Protein AF-A0AA35J377-F1 (afdb_monomer)

Nearest PDB structures (foldseek):
  8ow0-assembly1_Z  TM=6.951E-01  e=1.185E-13  Saccharomyces cerevisiae

Secondary structure (DSSP, 8-state):
--HHHHHHHHHHHTSHHHHS-HHHHHHHHTTT---HHHHHHHHHHHHHHHHHHHHHHHHHHHHHHHHHHHHHHHHHHHHHHHHSPPHHHHHHHHHHHHHHHHHHHHHHHHHHHHHHHHHHHHHHHHHHT-TTTTHHHHHHHHHHHHHHHHHTT-

Structure (mmCIF, N/CA/C/O backbone):
data_AF-A0AA35J377-F1
#
_entry.id   AF-A0AA35J377-F1
#
loop_
_atom_site.group_PDB
_atom_site.id
_atom_site.type_symbol
_atom_site.label_atom_id
_atom_site.label_alt_id
_atom_site.label_comp_id
_atom_site.label_asym_id
_atom_site.label_entity_id
_atom_site.label_seq_id
_atom_site.pdbx_PDB_ins_code
_atom_site.Cartn_x
_atom_site.Cartn_y
_atom_site.Cartn_z
_atom_site.occupancy
_atom_site.B_iso_or_equiv
_atom_site.auth_seq_id
_atom_site.auth_comp_id
_atom_site.auth_asym_id
_atom_site.auth_atom_id
_atom_site.pdbx_PDB_model_num
ATOM 1 N N . MET A 1 1 ? 21.584 -5.387 -4.613 1.00 55.03 1 MET A N 1
ATOM 2 C CA . MET A 1 1 ? 21.180 -4.599 -5.796 1.00 55.03 1 MET A CA 1
ATOM 3 C C . MET A 1 1 ? 19.746 -4.165 -5.595 1.00 55.03 1 MET A C 1
ATOM 5 O O . MET A 1 1 ? 18.957 -4.980 -5.131 1.00 55.03 1 MET A O 1
ATOM 9 N N . ASP A 1 2 ? 19.429 -2.904 -5.881 1.00 83.19 2 ASP A N 1
ATOM 10 C CA . ASP A 1 2 ? 18.040 -2.435 -5.871 1.00 83.19 2 ASP A CA 1
ATOM 11 C C . ASP A 1 2 ? 17.258 -3.134 -7.000 1.00 83.19 2 ASP A C 1
ATOM 13 O O . ASP A 1 2 ? 17.791 -3.375 -8.083 1.00 83.19 2 ASP A O 1
ATOM 17 N N . SER A 1 3 ? 15.996 -3.472 -6.749 1.00 83.50 3 SER A N 1
ATOM 18 C CA . SER A 1 3 ? 15.066 -4.047 -7.730 1.00 83.50 3 SER A CA 1
ATOM 19 C C . SER A 1 3 ? 14.959 -3.224 -9.023 1.00 83.50 3 SER A C 1
ATOM 21 O O . SER A 1 3 ? 14.839 -3.792 -10.109 1.00 83.50 3 SER A O 1
ATOM 23 N N . GLU A 1 4 ? 15.085 -1.898 -8.928 1.00 85.56 4 GLU A N 1
ATOM 24 C CA . GLU A 1 4 ? 15.144 -1.002 -10.088 1.00 85.56 4 GLU A CA 1
ATOM 25 C C . GLU A 1 4 ? 16.427 -1.203 -10.907 1.00 85.56 4 GLU A C 1
ATOM 27 O O . GLU A 1 4 ? 16.381 -1.271 -12.134 1.00 85.56 4 GLU A O 1
ATOM 32 N N . GLN A 1 5 ? 17.568 -1.361 -10.232 1.00 86.38 5 GLN A N 1
ATOM 33 C CA . GLN A 1 5 ? 18.862 -1.582 -10.884 1.00 86.38 5 GLN A CA 1
ATOM 34 C C . GLN A 1 5 ? 18.902 -2.922 -11.622 1.00 86.38 5 GLN A C 1
ATOM 36 O O . GLN A 1 5 ? 19.512 -3.013 -12.684 1.00 86.38 5 GLN A O 1
ATOM 41 N N . LEU A 1 6 ? 18.238 -3.949 -11.085 1.00 89.81 6 LEU A N 1
ATOM 42 C CA . LEU A 1 6 ? 18.148 -5.259 -11.729 1.00 89.81 6 LEU A CA 1
ATOM 43 C C . LEU A 1 6 ? 17.350 -5.182 -13.035 1.00 89.81 6 LEU A C 1
ATOM 45 O O . LEU A 1 6 ? 17.804 -5.687 -14.058 1.00 89.81 6 LEU A O 1
ATOM 49 N N . LEU A 1 7 ? 16.196 -4.509 -13.021 1.00 88.81 7 LEU A N 1
ATOM 50 C CA . LEU A 1 7 ? 15.385 -4.320 -14.226 1.00 88.81 7 LEU A CA 1
ATOM 51 C C . LEU A 1 7 ? 16.088 -3.446 -15.264 1.00 88.81 7 LEU A C 1
ATOM 53 O O . LEU A 1 7 ? 16.030 -3.752 -16.451 1.00 88.81 7 LEU A O 1
ATOM 57 N N . HIS A 1 8 ? 16.787 -2.399 -14.825 1.00 88.06 8 HIS A N 1
ATOM 58 C CA . H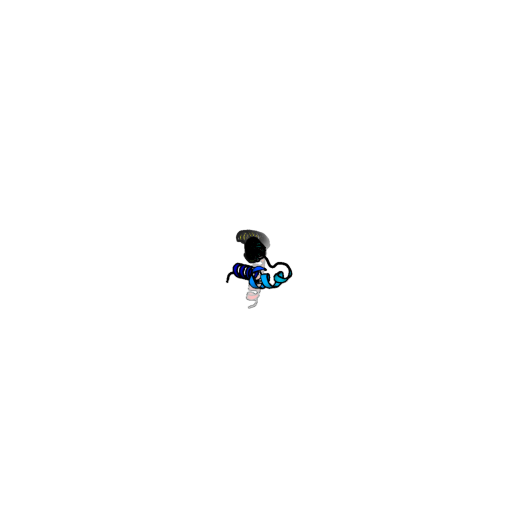IS A 1 8 ? 17.609 -1.590 -15.718 1.00 88.06 8 HIS A CA 1
ATOM 59 C C . HIS A 1 8 ? 18.690 -2.437 -16.397 1.00 88.06 8 HIS A C 1
ATOM 61 O O . HIS A 1 8 ? 18.810 -2.404 -17.615 1.00 88.06 8 HIS A O 1
ATOM 67 N N . HIS A 1 9 ? 19.440 -3.232 -15.630 1.00 88.25 9 HIS A N 1
ATOM 68 C CA . HIS A 1 9 ? 20.482 -4.093 -16.187 1.00 88.25 9 HIS A CA 1
ATOM 69 C C . HIS A 1 9 ? 19.913 -5.113 -17.179 1.00 88.25 9 HIS A C 1
ATOM 71 O O . HIS A 1 9 ? 20.424 -5.236 -18.284 1.00 88.25 9 HIS A O 1
ATOM 77 N N . TYR A 1 10 ? 18.797 -5.758 -16.833 1.00 89.31 10 TYR A N 1
ATOM 78 C CA . TYR A 1 10 ? 18.126 -6.713 -17.713 1.00 89.31 10 TYR A CA 1
ATOM 79 C C . TYR A 1 10 ? 17.705 -6.096 -19.055 1.00 89.31 10 TYR A C 1
ATOM 81 O O . TYR A 1 10 ? 17.891 -6.708 -20.108 1.00 89.31 10 TYR A O 1
ATOM 89 N N . VAL A 1 11 ? 17.149 -4.879 -19.030 1.00 88.19 11 VAL A N 1
ATOM 90 C CA . VAL A 1 11 ? 16.752 -4.162 -20.250 1.00 88.19 11 VAL A CA 1
ATOM 91 C C . VAL A 1 11 ? 17.978 -3.773 -21.071 1.00 88.19 11 VAL A C 1
ATOM 93 O O . VAL A 1 11 ? 17.980 -4.011 -22.275 1.00 88.19 11 VAL A O 1
ATOM 96 N N . SER A 1 12 ? 19.019 -3.229 -20.437 1.00 86.94 12 SER A N 1
ATOM 97 C CA . SER A 1 12 ?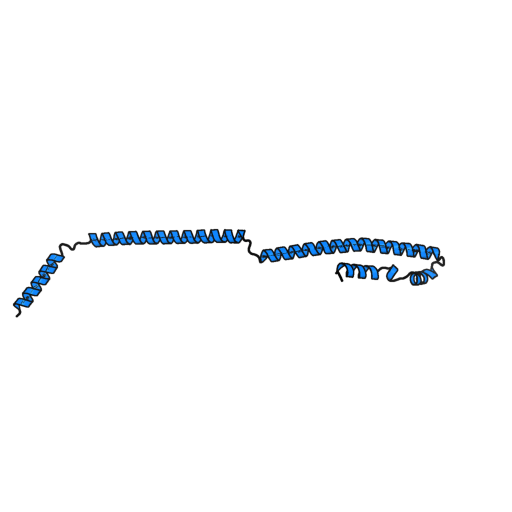 20.247 -2.801 -21.120 1.00 86.94 12 SER A CA 1
ATOM 98 C C . SER A 1 12 ? 21.015 -3.957 -21.767 1.00 86.94 12 SER A C 1
ATOM 100 O O . SER A 1 12 ? 21.571 -3.807 -22.856 1.00 86.94 12 SER A O 1
ATOM 102 N N . ASP A 1 13 ? 21.004 -5.127 -21.135 1.00 87.88 13 ASP A N 1
ATOM 103 C CA . ASP A 1 13 ? 21.665 -6.324 -21.657 1.00 87.88 13 ASP A CA 1
ATOM 104 C C . ASP A 1 13 ? 20.889 -6.951 -22.827 1.00 87.88 13 ASP A C 1
ATOM 106 O O . ASP A 1 13 ? 21.460 -7.664 -23.649 1.00 87.88 13 ASP A O 1
ATOM 110 N N . SER A 1 14 ? 19.591 -6.654 -22.934 1.00 88.88 14 SER A N 1
ATOM 111 C CA . SER A 1 14 ? 18.693 -7.202 -23.959 1.00 88.88 14 SER A CA 1
ATOM 112 C C . SER A 1 14 ? 18.507 -6.280 -25.173 1.00 88.88 14 SER A C 1
ATOM 114 O O . SER A 1 14 ? 17.621 -6.522 -25.996 1.00 88.88 14 SER A O 1
ATOM 116 N N . LEU A 1 15 ? 19.295 -5.207 -25.289 1.00 89.94 15 LEU A N 1
ATOM 117 C CA . LEU A 1 15 ? 19.217 -4.264 -26.409 1.00 89.94 15 LEU A CA 1
ATOM 118 C C . LEU A 1 15 ? 19.770 -4.869 -27.699 1.00 89.94 15 LEU A C 1
ATOM 120 O O . LEU A 1 15 ? 20.682 -5.694 -27.674 1.00 89.94 15 LEU A O 1
ATOM 124 N N . LEU A 1 16 ? 19.258 -4.415 -28.844 1.00 87.56 16 LEU A N 1
ATOM 125 C CA . LEU A 1 16 ? 19.675 -4.923 -30.154 1.00 87.56 16 LEU A CA 1
ATOM 126 C C . LEU A 1 16 ? 21.163 -4.680 -30.413 1.00 87.56 16 LEU A C 1
ATOM 128 O O . LEU A 1 16 ? 21.840 -5.551 -30.949 1.00 87.56 16 LEU A O 1
ATOM 132 N N . THR A 1 17 ? 21.671 -3.524 -30.000 1.00 87.38 17 THR A N 1
ATOM 133 C CA . THR A 1 17 ? 23.085 -3.140 -30.131 1.00 87.38 17 THR A CA 1
ATOM 134 C C . THR A 1 17 ? 24.008 -3.860 -29.146 1.00 87.38 17 THR A C 1
ATOM 136 O O . THR A 1 17 ? 25.199 -4.011 -29.423 1.00 87.38 17 THR A O 1
ATOM 139 N N . THR A 1 18 ? 23.470 -4.364 -28.031 1.00 87.94 18 THR A N 1
ATOM 140 C CA . THR A 1 18 ? 24.193 -5.243 -27.097 1.00 87.94 18 THR A CA 1
ATOM 141 C C . THR A 1 18 ? 24.222 -6.687 -27.606 1.00 87.94 18 THR A C 1
ATOM 143 O O . THR A 1 18 ? 25.247 -7.358 -27.506 1.00 87.94 18 THR A O 1
ATOM 146 N N . LEU A 1 19 ? 23.110 -7.159 -28.180 1.00 89.06 19 LEU A N 1
ATOM 147 C CA . LEU A 1 19 ? 22.960 -8.518 -28.707 1.00 89.06 19 LEU A CA 1
ATOM 148 C C . LEU A 1 19 ? 23.665 -8.726 -30.049 1.00 89.06 19 LEU A C 1
ATOM 150 O O . LEU A 1 19 ? 24.186 -9.807 -30.296 1.00 89.06 19 LEU A O 1
ATOM 154 N N . VAL A 1 20 ? 23.662 -7.713 -30.916 1.00 90.81 20 VAL A N 1
ATOM 155 C CA . VAL A 1 20 ? 24.297 -7.749 -32.236 1.00 90.81 20 VAL A CA 1
ATOM 156 C C . VAL A 1 20 ? 25.298 -6.602 -32.311 1.00 90.81 20 VAL A C 1
ATOM 158 O O . VAL A 1 20 ? 24.979 -5.533 -32.837 1.00 90.81 20 VAL A O 1
ATOM 161 N N . PRO A 1 21 ? 26.520 -6.796 -31.791 1.00 90.19 21 PRO A N 1
ATOM 162 C CA . PRO A 1 21 ? 27.556 -5.780 -31.858 1.00 90.19 21 PRO A CA 1
ATOM 163 C C . PRO A 1 21 ? 27.905 -5.443 -33.314 1.00 90.19 21 PRO A C 1
ATOM 165 O O . PRO A 1 21 ? 27.768 -6.260 -34.228 1.00 90.19 21 PRO A O 1
ATOM 168 N N . PHE A 1 22 ? 28.440 -4.240 -33.537 1.00 89.81 22 PHE A N 1
ATOM 169 C CA . PHE A 1 22 ? 28.679 -3.685 -34.877 1.00 89.81 22 PHE A CA 1
ATOM 170 C C . PHE A 1 22 ? 29.411 -4.628 -35.851 1.00 89.81 22 PHE A C 1
ATOM 172 O O . PHE A 1 22 ? 29.144 -4.627 -37.053 1.00 89.81 22 PHE A O 1
ATOM 179 N N . HIS A 1 23 ? 30.338 -5.449 -35.352 1.00 88.44 23 HIS A N 1
ATOM 180 C CA . HIS A 1 23 ? 31.078 -6.392 -36.187 1.00 88.44 23 HIS A CA 1
ATOM 181 C C . HIS A 1 23 ? 30.191 -7.514 -36.755 1.00 88.44 23 HIS A C 1
ATOM 183 O O . HIS A 1 23 ? 30.351 -7.866 -37.924 1.00 88.44 23 HIS A O 1
ATOM 189 N N . GLU A 1 24 ? 29.236 -8.028 -35.979 1.00 89.19 24 GLU A N 1
ATOM 190 C CA . GLU A 1 24 ? 28.256 -9.023 -36.432 1.00 89.19 24 GLU A CA 1
ATOM 191 C C . GLU A 1 24 ? 27.217 -8.381 -37.348 1.00 89.19 24 GLU A C 1
ATOM 193 O O . GLU A 1 24 ? 26.925 -8.904 -38.423 1.00 89.19 24 GLU A O 1
ATOM 198 N N . PHE A 1 25 ? 26.748 -7.181 -36.997 1.00 88.94 25 PHE A N 1
ATOM 199 C CA . PHE A 1 25 ? 25.858 -6.388 -37.846 1.00 88.94 25 PHE A CA 1
ATOM 200 C C . PHE A 1 25 ? 26.450 -6.164 -39.249 1.00 88.94 25 PHE A C 1
ATOM 202 O O . PHE A 1 25 ? 25.782 -6.362 -40.268 1.00 88.94 25 PHE A O 1
ATOM 209 N N . LYS A 1 26 ? 27.746 -5.826 -39.315 1.00 89.31 26 LYS A N 1
ATOM 210 C CA . LYS A 1 26 ? 28.496 -5.672 -40.570 1.00 89.31 26 LYS A CA 1
ATOM 211 C C . LYS A 1 26 ? 28.566 -6.978 -41.365 1.00 89.31 26 LYS A C 1
ATOM 213 O O . LYS A 1 26 ? 28.479 -6.940 -42.590 1.00 89.31 26 LYS A O 1
ATOM 218 N N . GLN A 1 27 ? 28.737 -8.124 -40.704 1.00 87.94 27 GLN A N 1
ATOM 219 C CA . GLN A 1 27 ? 28.776 -9.427 -41.377 1.00 87.94 27 GLN A CA 1
ATOM 220 C C . GLN A 1 27 ? 27.414 -9.814 -41.961 1.00 87.94 27 GLN A C 1
ATOM 222 O O . GLN A 1 27 ? 27.361 -10.270 -43.103 1.00 87.94 27 GLN A O 1
ATOM 227 N N . LEU A 1 28 ? 26.328 -9.569 -41.224 1.00 86.75 28 LEU A N 1
ATOM 228 C CA . LEU A 1 28 ? 24.959 -9.878 -41.650 1.00 86.75 28 LEU A CA 1
ATOM 229 C C . LEU A 1 28 ? 24.522 -9.066 -42.877 1.00 86.75 28 LEU A C 1
ATOM 231 O O . LEU A 1 28 ? 23.841 -9.589 -43.755 1.00 86.75 28 LEU A O 1
ATOM 235 N N . LEU A 1 29 ? 24.937 -7.800 -42.971 1.00 86.25 29 LEU A N 1
ATOM 236 C CA . LEU A 1 29 ? 24.541 -6.894 -44.058 1.00 86.25 29 LEU A CA 1
ATOM 237 C C . LEU A 1 29 ? 25.532 -6.823 -45.224 1.00 86.25 29 LEU A C 1
ATOM 239 O O . LEU A 1 29 ? 25.248 -6.180 -46.238 1.00 86.25 29 LEU A O 1
ATOM 243 N N . ARG A 1 30 ? 26.661 -7.530 -45.125 1.00 81.12 30 ARG A N 1
ATOM 244 C CA . ARG A 1 30 ? 27.674 -7.641 -46.183 1.00 81.12 30 ARG A CA 1
ATOM 245 C C . ARG A 1 30 ? 27.120 -8.050 -47.563 1.00 81.12 30 ARG A C 1
ATOM 247 O O . ARG A 1 30 ? 27.645 -7.546 -48.553 1.00 81.12 30 ARG A O 1
ATOM 254 N N . PRO A 1 31 ? 26.082 -8.909 -47.681 1.00 82.12 31 PRO A N 1
ATOM 255 C CA . PRO A 1 31 ? 25.475 -9.243 -48.974 1.00 82.12 31 PRO A CA 1
ATOM 256 C C . PRO A 1 31 ? 24.687 -8.088 -49.612 1.00 82.12 31 PRO A C 1
ATOM 258 O O . PRO A 1 31 ? 24.438 -8.112 -50.813 1.00 82.12 31 PRO A O 1
ATOM 261 N N . HIS A 1 32 ? 24.270 -7.096 -48.819 1.00 79.75 32 HIS A N 1
ATOM 262 C CA . HIS A 1 32 ? 23.351 -6.034 -49.237 1.00 79.75 32 HIS A CA 1
ATOM 263 C C . HIS A 1 32 ? 24.034 -4.684 -49.449 1.00 79.75 32 HIS A C 1
ATOM 265 O O . HIS A 1 32 ? 23.541 -3.869 -50.225 1.00 79.75 32 HIS A O 1
ATOM 271 N N . THR A 1 33 ? 25.166 -4.433 -48.788 1.00 78.44 33 THR A N 1
ATOM 272 C CA . THR A 1 33 ? 25.978 -3.245 -49.051 1.00 78.44 33 THR A CA 1
ATOM 273 C C . THR A 1 33 ? 27.446 -3.48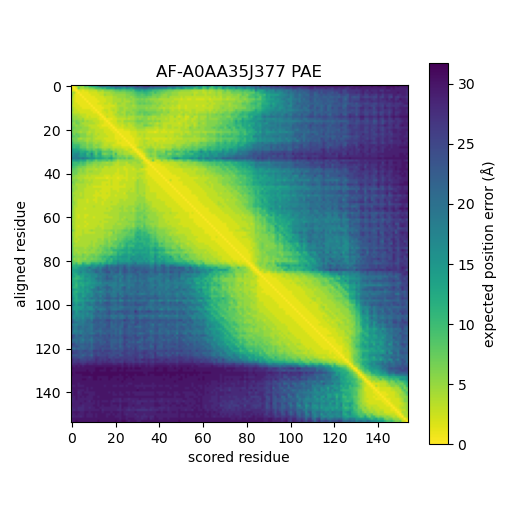4 -48.705 1.00 78.44 33 THR A C 1
ATOM 275 O O . THR A 1 33 ? 27.778 -4.196 -47.759 1.00 78.44 33 THR A O 1
ATOM 278 N N . SER A 1 34 ? 28.336 -2.870 -49.486 1.00 77.38 34 SER A N 1
ATOM 279 C CA . SER A 1 34 ? 29.782 -2.829 -49.220 1.00 77.38 34 SER A CA 1
ATOM 280 C C . SER A 1 34 ? 30.233 -1.479 -48.650 1.00 77.38 34 SER A C 1
ATOM 282 O O . SER A 1 34 ? 31.404 -1.324 -48.310 1.00 77.38 34 SER A O 1
ATOM 284 N N . ASP A 1 35 ? 29.320 -0.505 -48.543 1.00 87.94 35 ASP A N 1
ATOM 285 C CA . ASP A 1 35 ? 29.620 0.825 -48.016 1.00 87.94 35 ASP A CA 1
ATOM 286 C C . ASP A 1 35 ? 29.650 0.812 -46.480 1.00 87.94 35 ASP A C 1
ATOM 288 O O . ASP A 1 35 ? 28.627 0.773 -45.789 1.00 87.94 35 ASP A O 1
ATOM 292 N N . GLU A 1 36 ? 30.862 0.864 -45.931 1.00 85.75 36 GLU A N 1
ATOM 293 C CA . GLU A 1 36 ? 31.093 0.880 -44.491 1.00 85.75 36 GLU A CA 1
ATOM 294 C C . GLU A 1 36 ? 30.596 2.167 -43.816 1.00 85.75 36 GLU A C 1
ATOM 296 O O . GLU A 1 36 ? 30.193 2.124 -42.651 1.00 85.75 36 GLU A O 1
ATOM 301 N N . GLN A 1 37 ? 30.568 3.304 -44.521 1.00 87.81 37 GLN A N 1
ATOM 302 C CA . GLN A 1 37 ? 30.041 4.550 -43.959 1.00 87.81 37 GLN A CA 1
ATOM 303 C C . GLN A 1 37 ? 28.526 4.465 -43.783 1.00 87.81 37 GLN A C 1
ATOM 305 O O . GLN A 1 37 ? 27.995 4.898 -42.758 1.00 87.81 37 GLN A O 1
ATOM 310 N N . GLN A 1 38 ? 27.835 3.863 -44.749 1.00 88.44 38 GLN A N 1
ATOM 311 C CA . GLN A 1 38 ? 26.399 3.620 -44.662 1.00 88.44 38 GLN A CA 1
ATOM 312 C C . GLN A 1 38 ? 26.057 2.647 -43.526 1.00 88.44 38 GLN A C 1
ATOM 314 O O . GLN A 1 38 ? 25.149 2.927 -42.743 1.00 88.44 38 GLN A O 1
ATOM 319 N N . LEU A 1 39 ? 26.818 1.557 -43.376 1.00 89.19 39 LEU A N 1
ATOM 320 C CA . LEU A 1 39 ? 26.635 0.596 -42.280 1.00 89.19 39 LEU A CA 1
ATOM 321 C C . LEU A 1 39 ? 26.832 1.240 -40.903 1.00 89.19 39 LEU A C 1
ATOM 323 O O . LEU A 1 39 ? 26.030 1.003 -40.002 1.00 89.19 39 LEU A O 1
ATOM 327 N N . ARG A 1 40 ? 27.849 2.098 -40.744 1.00 90.06 40 ARG A N 1
ATOM 328 C CA . ARG A 1 40 ? 28.056 2.861 -39.500 1.00 90.06 40 ARG A CA 1
ATOM 329 C C . ARG A 1 40 ? 26.898 3.807 -39.206 1.00 90.06 40 ARG A C 1
ATOM 331 O O . ARG A 1 40 ? 26.482 3.901 -38.059 1.00 90.06 40 ARG A O 1
ATOM 338 N N . ARG A 1 41 ? 26.351 4.482 -40.223 1.00 91.81 41 ARG A N 1
ATOM 339 C CA . ARG A 1 41 ? 25.179 5.357 -40.048 1.00 91.81 41 ARG A CA 1
ATOM 340 C C . ARG A 1 41 ? 23.948 4.575 -39.600 1.00 91.81 41 ARG A C 1
ATOM 342 O O . ARG A 1 41 ? 23.256 5.018 -38.695 1.00 91.81 41 ARG A O 1
ATOM 349 N N . TRP A 1 42 ? 23.671 3.427 -40.216 1.00 90.50 42 TRP A N 1
ATOM 350 C CA . TRP A 1 42 ? 22.532 2.590 -39.829 1.00 90.50 42 TRP A CA 1
ATOM 351 C C . TRP A 1 42 ? 22.675 2.031 -38.418 1.00 90.50 42 TRP A C 1
ATOM 353 O O . TRP A 1 42 ? 21.705 2.041 -37.667 1.00 90.50 42 TRP A O 1
ATOM 363 N N . TYR A 1 43 ? 23.879 1.599 -38.045 1.00 92.75 43 TYR A N 1
ATOM 364 C CA . TYR A 1 43 ? 24.140 1.132 -36.691 1.00 92.75 43 TYR A CA 1
ATOM 365 C C . TYR A 1 43 ? 24.035 2.260 -35.655 1.00 92.75 43 TYR A C 1
ATOM 367 O O . TYR A 1 43 ? 23.410 2.069 -34.622 1.00 92.75 43 TYR A O 1
ATOM 375 N N . GLY A 1 44 ? 24.528 3.464 -35.964 1.00 92.81 44 GLY A N 1
ATOM 376 C CA . GLY A 1 44 ? 24.352 4.630 -35.089 1.00 92.81 44 GLY A CA 1
ATOM 377 C C . GLY A 1 44 ? 22.878 4.997 -34.876 1.00 92.81 44 GLY A C 1
ATOM 378 O O . GLY A 1 44 ? 22.470 5.302 -33.763 1.00 92.81 44 GLY A O 1
ATOM 379 N N . LEU A 1 45 ? 22.035 4.869 -35.911 1.00 93.44 45 LEU A N 1
ATOM 380 C CA . LEU A 1 45 ? 20.584 5.044 -35.756 1.00 93.44 45 LEU A CA 1
ATOM 381 C C . LEU A 1 45 ? 19.952 3.980 -34.843 1.00 93.44 45 LEU A C 1
ATOM 383 O O . LEU A 1 45 ? 18.968 4.273 -34.167 1.00 93.44 45 LEU A O 1
ATOM 387 N N . LEU A 1 46 ? 20.481 2.753 -34.841 1.00 91.75 46 LEU A N 1
ATOM 388 C CA . LEU A 1 46 ? 20.064 1.693 -33.920 1.00 91.75 46 LEU A CA 1
ATOM 389 C C . LEU A 1 46 ? 20.494 2.006 -32.482 1.00 91.75 46 LEU A C 1
ATOM 391 O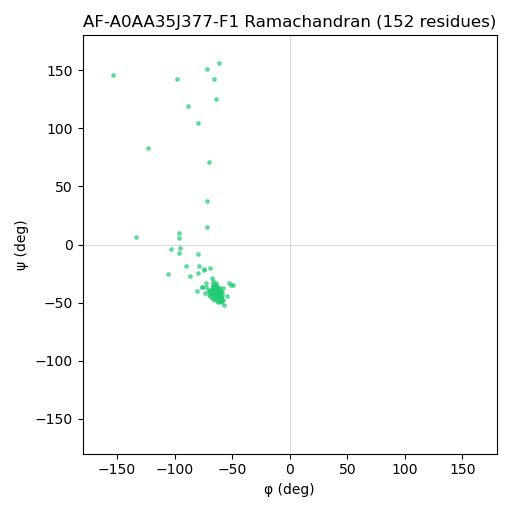 O . LEU A 1 46 ? 19.665 1.894 -31.585 1.00 91.75 46 LEU A O 1
ATOM 395 N N . GLU A 1 47 ? 21.727 2.473 -32.269 1.00 93.19 47 GLU A N 1
ATOM 396 C CA . GLU A 1 47 ? 22.220 2.906 -30.950 1.00 93.19 47 GLU A CA 1
ATOM 397 C C . GLU A 1 47 ? 21.380 4.054 -30.380 1.00 93.19 47 GLU A C 1
ATOM 399 O O . GLU A 1 47 ? 20.946 3.993 -29.229 1.00 93.19 47 GLU A O 1
ATOM 404 N N . ASP A 1 48 ? 21.061 5.059 -31.199 1.00 94.19 48 ASP A N 1
ATOM 405 C CA . ASP A 1 48 ? 20.205 6.175 -30.789 1.00 94.19 48 ASP A CA 1
ATOM 406 C C . ASP A 1 48 ? 18.793 5.705 -30.406 1.00 94.19 48 ASP A C 1
ATOM 408 O O . ASP A 1 48 ? 18.184 6.211 -29.457 1.00 94.19 48 ASP A O 1
ATOM 412 N N . ARG A 1 49 ? 18.249 4.725 -31.138 1.00 92.19 49 ARG A N 1
ATOM 413 C CA . ARG A 1 49 ? 16.927 4.147 -30.858 1.00 92.19 49 ARG A CA 1
ATOM 414 C C . ARG A 1 49 ? 16.924 3.317 -29.583 1.00 92.19 49 ARG A C 1
ATOM 416 O O . ARG A 1 49 ? 15.991 3.462 -28.792 1.00 92.19 49 ARG A O 1
ATOM 423 N N . ASP A 1 50 ? 17.950 2.503 -29.373 1.00 92.69 50 ASP A N 1
ATOM 424 C CA . ASP A 1 50 ? 18.126 1.726 -28.149 1.00 92.69 50 ASP A CA 1
ATOM 425 C C . ASP A 1 50 ? 18.273 2.665 -26.941 1.00 92.69 50 ASP A C 1
ATOM 427 O O . ASP A 1 50 ? 17.573 2.494 -25.943 1.00 92.69 50 ASP A O 1
ATOM 431 N N . ALA A 1 51 ? 19.071 3.732 -27.053 1.00 91.12 51 ALA A N 1
ATOM 432 C CA . ALA A 1 51 ? 19.225 4.732 -25.994 1.00 91.12 51 ALA A CA 1
ATOM 433 C C . ALA A 1 51 ? 17.898 5.431 -25.641 1.00 91.12 51 ALA A C 1
ATOM 435 O O . ALA A 1 51 ? 17.566 5.592 -24.463 1.00 91.12 51 ALA A O 1
ATOM 436 N N . GLN A 1 52 ? 17.099 5.808 -26.647 1.00 93.12 52 GLN A N 1
ATOM 437 C CA . GLN A 1 52 ? 15.766 6.383 -26.428 1.00 93.12 52 GLN A CA 1
ATOM 438 C C . GLN A 1 52 ? 14.812 5.392 -25.749 1.00 93.12 52 GLN A C 1
ATOM 440 O O . GLN A 1 52 ? 14.054 5.778 -24.854 1.00 93.12 52 GLN A O 1
ATOM 445 N N . ALA A 1 53 ? 14.843 4.121 -26.158 1.00 89.81 53 ALA A N 1
ATOM 446 C CA . ALA A 1 53 ? 14.013 3.075 -25.573 1.00 89.81 53 ALA A CA 1
ATOM 447 C C . ALA A 1 53 ? 14.374 2.824 -24.101 1.00 89.81 53 ALA A C 1
ATOM 449 O O . ALA A 1 53 ? 13.473 2.756 -23.261 1.00 89.81 53 ALA A O 1
ATOM 450 N N . VAL A 1 54 ? 15.670 2.758 -23.775 1.00 92.00 54 VAL A N 1
ATOM 451 C CA . VAL A 1 54 ? 16.159 2.615 -22.394 1.00 92.00 54 VAL A CA 1
ATOM 452 C C . VAL A 1 54 ? 15.702 3.782 -21.533 1.00 92.00 54 VAL A C 1
ATOM 454 O O . VAL A 1 54 ? 15.142 3.549 -20.466 1.00 92.00 54 VAL A O 1
ATOM 457 N N . ALA A 1 55 ? 15.875 5.024 -21.994 1.00 90.50 55 ALA A N 1
ATOM 458 C CA . ALA A 1 55 ? 15.472 6.204 -21.231 1.00 90.50 55 ALA A CA 1
ATOM 459 C C . ALA A 1 55 ? 13.964 6.190 -20.914 1.00 90.50 55 ALA A C 1
ATOM 461 O O . ALA A 1 55 ? 13.560 6.335 -19.759 1.00 90.50 55 ALA A O 1
ATOM 462 N N . ALA A 1 56 ? 13.125 5.917 -21.920 1.00 90.75 56 ALA A N 1
ATOM 463 C CA . ALA A 1 56 ? 11.676 5.843 -21.740 1.00 90.75 56 ALA A CA 1
ATOM 464 C C . ALA A 1 56 ? 11.247 4.689 -20.813 1.00 90.75 56 ALA A C 1
ATOM 466 O O . ALA A 1 56 ? 10.308 4.828 -20.022 1.00 90.75 56 ALA A O 1
ATOM 467 N N . LEU A 1 57 ? 11.918 3.537 -20.902 1.00 90.19 57 LEU A N 1
ATOM 468 C CA . LEU A 1 57 ? 11.661 2.397 -20.024 1.00 90.19 57 LEU A CA 1
ATOM 469 C C . LEU A 1 57 ? 12.122 2.669 -18.594 1.00 90.19 57 LEU A C 1
ATOM 471 O O . LEU A 1 57 ? 11.408 2.311 -17.662 1.00 90.19 57 LEU A O 1
AT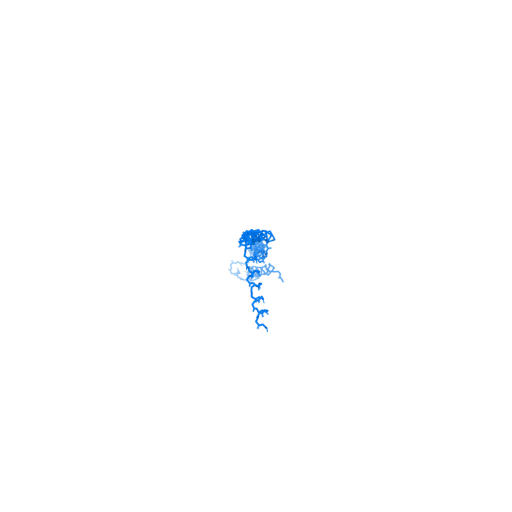OM 475 N N . GLN A 1 58 ? 13.257 3.335 -18.404 1.00 90.12 58 GLN A N 1
ATOM 476 C CA . GLN A 1 58 ? 13.778 3.665 -17.083 1.00 90.12 58 GLN A CA 1
ATOM 477 C C . GLN A 1 58 ? 12.818 4.581 -16.317 1.00 90.12 58 GLN A C 1
ATOM 479 O O . GLN A 1 58 ? 12.526 4.324 -15.147 1.00 90.12 58 GLN A O 1
ATOM 484 N N . ASP A 1 59 ? 12.254 5.590 -16.981 1.00 90.81 59 ASP A N 1
ATOM 485 C CA . ASP A 1 59 ? 11.244 6.459 -16.374 1.00 90.81 59 ASP A CA 1
ATOM 486 C C . ASP A 1 59 ? 9.974 5.686 -15.997 1.00 90.81 59 ASP A C 1
ATOM 488 O O . ASP A 1 59 ? 9.423 5.871 -14.908 1.00 90.81 59 ASP A O 1
ATOM 492 N N . ARG A 1 60 ? 9.536 4.752 -16.850 1.00 92.12 60 ARG A N 1
ATOM 493 C CA . ARG A 1 60 ? 8.398 3.870 -16.546 1.00 92.12 60 ARG A CA 1
ATOM 494 C C . ARG A 1 60 ? 8.673 2.939 -15.371 1.00 92.12 60 ARG A C 1
ATOM 496 O O . ARG A 1 60 ? 7.795 2.766 -14.529 1.00 92.12 60 ARG A O 1
ATOM 503 N N . ILE A 1 61 ? 9.867 2.354 -15.297 1.00 91.31 61 ILE A N 1
ATOM 504 C CA . ILE A 1 61 ? 10.277 1.478 -14.194 1.00 91.31 61 ILE A CA 1
ATOM 505 C C . ILE A 1 61 ? 10.263 2.267 -12.879 1.00 91.31 61 ILE A C 1
ATOM 507 O O . ILE A 1 61 ? 9.675 1.809 -11.898 1.00 91.31 61 ILE A O 1
ATOM 511 N N . LYS A 1 62 ? 10.817 3.486 -12.865 1.00 91.31 62 LYS A N 1
ATOM 512 C CA . LYS A 1 62 ? 10.772 4.381 -11.697 1.00 91.31 62 LYS A CA 1
ATOM 513 C C . LYS A 1 62 ? 9.344 4.673 -11.255 1.00 91.31 62 LYS A C 1
ATOM 515 O O . LYS A 1 62 ? 9.001 4.475 -10.089 1.00 91.31 62 LYS A O 1
ATOM 520 N N . GLN A 1 63 ? 8.491 5.106 -12.184 1.00 93.06 63 GLN A N 1
ATOM 521 C CA . GLN A 1 63 ? 7.083 5.393 -11.895 1.00 93.06 63 GLN A CA 1
ATOM 522 C C . GLN A 1 63 ? 6.349 4.160 -11.358 1.00 93.06 63 GLN A C 1
ATOM 524 O O . GLN A 1 63 ? 5.583 4.267 -10.398 1.00 93.06 63 GLN A O 1
ATOM 529 N N . PHE A 1 64 ? 6.619 2.984 -11.927 1.00 93.12 64 PHE A N 1
ATOM 530 C CA . PHE A 1 64 ? 6.066 1.722 -11.457 1.00 93.12 64 PHE A CA 1
ATOM 531 C C . PHE A 1 64 ? 6.466 1.430 -10.007 1.00 93.12 64 PHE A C 1
ATOM 533 O O . PHE A 1 64 ? 5.590 1.150 -9.191 1.00 93.12 64 PHE A O 1
ATOM 540 N N . PHE A 1 65 ? 7.747 1.551 -9.645 1.00 93.06 65 PHE A N 1
ATOM 541 C CA . PHE A 1 65 ? 8.189 1.297 -8.270 1.00 93.06 65 PHE A CA 1
ATOM 542 C C . PHE A 1 65 ? 7.650 2.313 -7.267 1.00 93.06 65 PHE A C 1
ATOM 544 O O . PHE A 1 65 ? 7.281 1.928 -6.157 1.00 93.06 65 PHE A O 1
ATOM 551 N N . VAL A 1 66 ? 7.547 3.590 -7.640 1.00 93.31 66 VAL A N 1
ATOM 552 C CA . VAL A 1 66 ? 6.903 4.613 -6.799 1.00 93.31 66 VAL A CA 1
ATOM 553 C C . VAL A 1 66 ? 5.422 4.272 -6.575 1.00 93.31 66 VAL A C 1
ATOM 555 O O . VAL A 1 66 ? 4.932 4.299 -5.441 1.00 93.31 66 VAL A O 1
ATOM 558 N N . GLY A 1 67 ? 4.710 3.875 -7.632 1.00 94.06 67 GLY A N 1
ATOM 559 C CA . GLY A 1 67 ? 3.317 3.434 -7.542 1.00 94.06 67 GLY A CA 1
ATOM 560 C C . GLY A 1 67 ? 3.144 2.160 -6.707 1.00 94.06 67 GLY A C 1
ATOM 561 O O . GLY A 1 67 ? 2.237 2.070 -5.882 1.00 94.06 67 GLY A O 1
ATOM 562 N N . LEU A 1 68 ? 4.044 1.190 -6.864 1.00 94.31 68 LEU A N 1
ATOM 563 C CA . LEU A 1 68 ? 4.022 -0.063 -6.114 1.00 94.31 68 LEU A CA 1
ATOM 564 C C . LEU A 1 68 ? 4.284 0.176 -4.624 1.00 94.31 68 LEU A C 1
ATOM 566 O O . LEU A 1 68 ? 3.524 -0.308 -3.788 1.00 94.31 68 LEU A O 1
ATOM 570 N N . ARG A 1 69 ? 5.321 0.954 -4.288 1.00 94.00 69 ARG A N 1
ATOM 571 C CA . ARG A 1 69 ? 5.677 1.284 -2.899 1.00 94.00 69 ARG A CA 1
ATOM 572 C C . ARG A 1 69 ? 4.555 2.045 -2.200 1.00 94.00 69 ARG A C 1
ATOM 574 O O . ARG A 1 69 ? 4.200 1.687 -1.084 1.00 94.00 69 ARG A O 1
ATOM 581 N N . SER A 1 70 ? 3.951 3.036 -2.861 1.00 94.81 70 SER A N 1
ATOM 582 C CA . SER A 1 70 ? 2.827 3.785 -2.278 1.00 94.81 70 SER A CA 1
ATOM 583 C C . SER A 1 70 ? 1.595 2.904 -2.048 1.00 94.81 70 SER A C 1
ATOM 585 O O . SER A 1 70 ? 0.953 3.001 -1.003 1.00 94.81 70 SER A O 1
ATOM 587 N N . ARG A 1 71 ? 1.290 1.987 -2.975 1.00 94.25 71 ARG A N 1
ATOM 588 C CA . ARG A 1 71 ? 0.196 1.024 -2.800 1.00 94.25 71 ARG A CA 1
ATOM 589 C C . ARG A 1 71 ? 0.470 0.047 -1.657 1.00 94.25 71 ARG A C 1
ATOM 591 O O . ARG A 1 71 ? -0.424 -0.178 -0.849 1.00 94.25 71 ARG A O 1
ATOM 598 N N . LEU A 1 72 ? 1.677 -0.512 -1.580 1.00 94.00 72 LEU A N 1
ATOM 599 C CA . LEU A 1 72 ? 2.075 -1.417 -0.497 1.00 94.00 72 LEU A CA 1
ATOM 600 C C . LEU A 1 72 ? 1.992 -0.730 0.866 1.00 94.00 72 LEU A C 1
ATOM 602 O O . LEU A 1 72 ? 1.455 -1.312 1.801 1.00 94.00 72 LEU A O 1
ATOM 606 N N . LEU A 1 73 ? 2.461 0.515 0.953 1.00 95.19 73 LEU A N 1
ATOM 607 C CA . LEU A 1 73 ? 2.411 1.306 2.176 1.00 95.19 73 LEU A CA 1
ATOM 608 C C . LEU A 1 73 ? 0.967 1.539 2.628 1.00 95.19 73 LEU A C 1
ATOM 610 O O . LEU A 1 73 ? 0.646 1.258 3.775 1.00 95.19 73 LEU A O 1
ATOM 614 N N . ARG A 1 74 ? 0.066 1.923 1.715 1.00 94.31 74 ARG A N 1
ATOM 615 C CA . ARG A 1 74 ? -1.361 2.076 2.039 1.00 94.31 74 ARG A CA 1
ATOM 616 C C . ARG A 1 74 ? -1.997 0.767 2.518 1.00 94.31 74 ARG A C 1
ATOM 618 O O . ARG A 1 74 ? -2.816 0.790 3.432 1.00 94.31 74 ARG A O 1
ATOM 625 N N . VAL A 1 75 ? -1.664 -0.364 1.893 1.00 93.75 75 VAL A N 1
ATOM 626 C CA . VAL A 1 75 ? -2.176 -1.678 2.322 1.00 93.75 75 VAL A CA 1
ATOM 627 C C . VAL A 1 75 ? -1.700 -1.992 3.740 1.00 93.75 75 VAL A C 1
ATOM 629 O O . VAL A 1 75 ? -2.518 -2.361 4.573 1.00 93.75 75 VAL A O 1
ATOM 632 N N . LEU A 1 76 ? -0.416 -1.771 4.024 1.00 92.62 76 LEU A N 1
ATOM 633 C CA . LEU A 1 76 ? 0.169 -1.935 5.357 1.00 92.62 76 LEU A CA 1
ATOM 634 C C . LEU A 1 76 ? -0.488 -1.031 6.403 1.00 92.62 76 LEU A C 1
ATOM 636 O O . LEU A 1 76 ? -0.835 -1.504 7.477 1.00 92.62 76 LEU A O 1
ATOM 640 N N . GLU A 1 77 ? -0.701 0.245 6.085 1.00 90.88 77 GLU A N 1
ATOM 641 C CA . GLU A 1 77 ? -1.388 1.184 6.976 1.00 90.88 77 GLU A CA 1
ATOM 642 C C . GLU A 1 77 ? -2.820 0.737 7.269 1.00 90.88 77 GLU A C 1
ATOM 644 O O . GLU A 1 77 ? -3.253 0.768 8.417 1.00 90.88 77 GLU A O 1
ATOM 649 N N . THR A 1 78 ? -3.545 0.290 6.242 1.00 90.81 78 THR A N 1
ATOM 650 C CA . THR A 1 78 ? -4.934 -0.168 6.390 1.00 90.81 78 THR A CA 1
ATOM 651 C C . THR A 1 78 ? -5.001 -1.432 7.245 1.00 90.81 78 THR A C 1
ATOM 653 O O . THR A 1 78 ? -5.854 -1.539 8.122 1.00 90.81 78 THR A O 1
ATOM 656 N N . ASP A 1 79 ? -4.087 -2.376 7.024 1.00 89.19 79 ASP A N 1
ATOM 657 C CA . ASP A 1 79 ? -4.017 -3.615 7.797 1.00 89.19 79 ASP A CA 1
ATOM 658 C C . ASP A 1 79 ? -3.628 -3.338 9.256 1.00 89.19 79 ASP A C 1
ATOM 660 O O . ASP A 1 79 ? -4.253 -3.845 10.187 1.00 89.19 79 ASP A O 1
ATOM 664 N N . GLN A 1 80 ? -2.668 -2.438 9.480 1.00 87.81 80 GLN A N 1
ATOM 665 C CA . GLN A 1 80 ? -2.298 -1.997 10.822 1.00 87.81 80 GLN A CA 1
ATOM 666 C C . GLN A 1 80 ? -3.458 -1.288 11.533 1.00 87.81 80 GLN A C 1
ATOM 668 O O . GLN A 1 80 ? -3.660 -1.511 12.724 1.00 87.81 80 GLN A O 1
ATOM 673 N N . GLN A 1 81 ? -4.225 -0.454 10.826 1.00 85.62 81 GLN A N 1
ATOM 674 C CA . GLN A 1 81 ? -5.414 0.212 11.367 1.00 85.62 81 GLN A CA 1
ATOM 675 C C . GLN A 1 81 ? -6.545 -0.767 11.689 1.00 85.62 81 GLN A C 1
ATOM 677 O O . GLN A 1 81 ? -7.260 -0.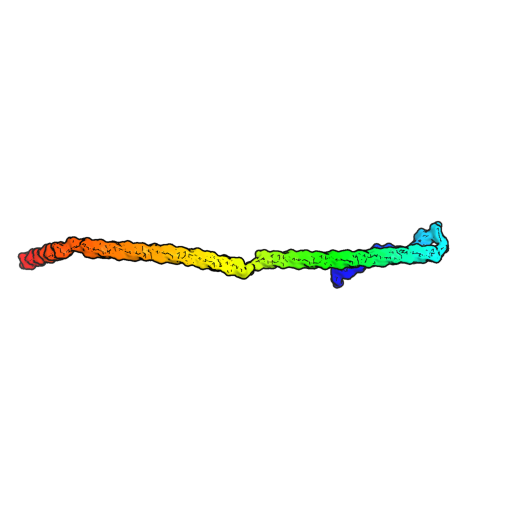560 12.661 1.00 85.62 81 GLN A O 1
ATOM 682 N N . ALA A 1 82 ? -6.702 -1.842 10.914 1.00 83.00 82 ALA A N 1
ATOM 683 C CA . ALA A 1 82 ? -7.700 -2.873 11.195 1.00 83.00 82 ALA A CA 1
ATOM 684 C C . ALA A 1 82 ? -7.393 -3.647 12.489 1.00 83.00 82 ALA A C 1
ATOM 686 O O . ALA A 1 82 ? -8.309 -4.087 13.182 1.00 83.00 82 ALA A O 1
ATOM 687 N N . HIS A 1 83 ? -6.109 -3.799 12.820 1.00 75.62 83 HIS A N 1
ATOM 688 C CA . HIS A 1 83 ? -5.650 -4.495 14.024 1.00 75.62 83 HIS A CA 1
ATOM 689 C C . HIS A 1 83 ? -5.359 -3.557 15.200 1.00 75.62 83 HIS A C 1
ATOM 691 O O . HIS A 1 83 ? -5.084 -4.028 16.306 1.00 75.62 83 HIS A O 1
ATOM 697 N N . SER A 1 84 ? -5.407 -2.242 14.990 1.00 77.94 84 SER A N 1
ATOM 698 C CA . SER A 1 84 ? -5.260 -1.258 16.053 1.00 77.94 84 SER A CA 1
ATOM 699 C C . SER A 1 84 ? -6.627 -0.778 16.526 1.00 77.94 84 SER A C 1
ATOM 701 O O . SER A 1 84 ? -7.580 -0.628 15.766 1.00 77.94 84 SER A O 1
ATOM 703 N N . VAL A 1 85 ? -6.745 -0.558 17.832 1.00 76.50 85 VAL A N 1
ATOM 704 C CA . VAL A 1 85 ? -7.961 0.012 18.405 1.00 76.50 85 VAL A CA 1
ATOM 705 C C . VAL A 1 85 ? -7.820 1.526 18.372 1.00 76.50 85 VAL A C 1
ATOM 707 O O . VAL A 1 85 ? -6.908 2.078 18.988 1.00 76.50 85 VAL A O 1
ATOM 710 N N . ASN A 1 86 ? -8.727 2.199 17.665 1.00 83.62 86 ASN A N 1
ATOM 711 C CA . ASN A 1 86 ? -8.814 3.652 17.723 1.00 83.62 86 ASN A CA 1
ATOM 712 C C . ASN A 1 86 ? -9.203 4.076 19.149 1.00 83.62 86 ASN A C 1
ATOM 714 O O . ASN A 1 86 ? -10.218 3.628 19.688 1.00 83.62 86 ASN A O 1
ATOM 718 N N . LEU A 1 87 ? -8.390 4.951 19.743 1.00 84.31 87 LEU A N 1
ATOM 719 C CA . LEU A 1 87 ? -8.601 5.480 21.084 1.00 84.31 87 LEU A CA 1
ATOM 720 C C . LEU A 1 87 ? -9.956 6.187 21.211 1.00 84.31 87 LEU A C 1
ATOM 722 O O . LEU A 1 87 ? -10.613 6.037 22.234 1.00 84.31 87 LEU A O 1
ATOM 726 N N . GLU A 1 88 ? -10.400 6.903 20.177 1.00 84.38 88 GLU A N 1
ATOM 727 C CA . GLU A 1 88 ? -11.711 7.565 20.175 1.00 84.38 88 GLU A CA 1
ATOM 728 C C . GLU A 1 88 ? -12.838 6.537 20.292 1.00 84.38 88 GLU A C 1
ATOM 730 O O . GLU A 1 88 ? -13.697 6.640 21.163 1.00 84.38 88 GLU A O 1
ATOM 735 N N . THR A 1 89 ? -12.781 5.476 19.484 1.00 87.62 89 THR A N 1
ATOM 736 C CA . THR A 1 89 ? -13.774 4.397 19.528 1.00 87.62 89 THR A CA 1
ATOM 737 C C . THR A 1 89 ? -13.744 3.664 20.867 1.00 87.62 89 THR A C 1
ATOM 739 O O . THR A 1 89 ? -14.797 3.309 21.395 1.00 87.62 89 THR A O 1
ATOM 742 N N . LEU A 1 90 ? -12.554 3.474 21.449 1.00 90.50 90 LEU A N 1
ATOM 743 C CA . LEU A 1 90 ? -12.403 2.898 22.783 1.00 90.50 90 LEU A CA 1
ATOM 744 C C . LEU A 1 90 ? -13.065 3.782 23.848 1.00 90.50 90 LEU A C 1
ATOM 746 O O . LEU A 1 90 ? -13.850 3.283 24.652 1.00 90.50 90 LEU A O 1
ATOM 750 N N . ILE A 1 91 ? -12.786 5.084 23.840 1.00 91.69 91 ILE A N 1
ATOM 751 C CA . ILE A 1 91 ? -13.369 6.049 24.776 1.00 91.69 91 ILE A CA 1
ATOM 752 C C . ILE A 1 91 ? -14.897 6.067 24.647 1.00 91.69 91 ILE A C 1
ATOM 754 O O . ILE A 1 91 ? -15.591 5.949 25.657 1.00 91.69 91 ILE A O 1
ATOM 758 N N . ASP A 1 92 ? -15.432 6.102 23.427 1.00 93.38 92 ASP A N 1
ATOM 759 C CA . ASP A 1 92 ? -16.876 6.042 23.183 1.00 93.38 92 ASP A CA 1
ATOM 760 C C . ASP A 1 92 ? -17.499 4.751 23.727 1.00 93.38 92 ASP A C 1
ATOM 762 O O . ASP A 1 92 ? -18.581 4.770 24.322 1.00 93.38 92 ASP A O 1
ATOM 766 N N . THR A 1 93 ? -16.825 3.607 23.556 1.00 94.12 93 THR A N 1
ATOM 767 C CA . THR A 1 93 ? -17.293 2.350 24.154 1.00 94.12 93 THR A CA 1
ATOM 768 C C . THR A 1 93 ? -17.235 2.372 25.678 1.00 94.12 93 THR A C 1
ATOM 770 O O . THR A 1 93 ? -18.158 1.864 26.311 1.00 94.12 93 THR A O 1
ATOM 773 N N . LEU A 1 94 ? -16.219 2.997 26.281 1.00 94.44 94 LEU A N 1
ATOM 774 C CA . LEU A 1 94 ? -16.117 3.140 27.735 1.00 94.44 94 LEU A CA 1
ATOM 775 C C . LEU A 1 94 ? -17.227 4.031 28.300 1.00 94.44 94 LEU A C 1
ATOM 777 O O . LEU A 1 94 ? -17.820 3.671 29.316 1.00 94.44 94 LEU A O 1
ATOM 781 N N . TYR A 1 95 ? -17.569 5.133 27.626 1.00 95.69 95 TYR A N 1
ATOM 782 C CA . TYR A 1 95 ? -18.715 5.961 28.009 1.00 95.69 95 TYR A CA 1
ATOM 783 C C . TYR A 1 95 ? -20.025 5.171 27.953 1.00 95.69 95 TYR A C 1
ATOM 785 O O . TYR A 1 95 ? -20.764 5.152 28.934 1.00 95.69 95 TYR A O 1
ATOM 793 N N . LYS A 1 96 ? -20.265 4.416 26.873 1.00 95.94 96 LYS A N 1
ATOM 794 C CA . LYS A 1 96 ? -21.455 3.553 26.762 1.00 95.94 96 LYS A CA 1
ATOM 795 C C . LYS A 1 96 ? -21.514 2.488 27.857 1.00 95.94 96 LYS A C 1
ATOM 797 O O . LYS A 1 96 ? -22.586 2.219 28.393 1.00 95.94 96 LYS A O 1
ATOM 802 N N . ILE A 1 97 ? -20.380 1.872 28.193 1.00 96.12 97 ILE A N 1
ATOM 803 C CA . ILE A 1 97 ? -20.303 0.906 29.297 1.00 96.12 97 ILE A CA 1
ATOM 804 C C . ILE A 1 97 ? -20.662 1.592 30.617 1.00 96.12 97 ILE A C 1
ATOM 806 O O . ILE A 1 97 ? -21.453 1.048 31.385 1.00 96.12 97 ILE A O 1
ATOM 810 N N . ASN A 1 98 ? -20.123 2.785 30.872 1.00 96.31 98 ASN A N 1
ATOM 811 C CA . ASN A 1 98 ? -20.419 3.544 32.081 1.00 96.31 98 ASN A CA 1
ATOM 812 C C . ASN A 1 98 ? -21.909 3.902 32.190 1.00 96.31 98 ASN A C 1
ATOM 814 O O . ASN A 1 98 ? -22.497 3.719 33.253 1.00 96.31 98 ASN A O 1
ATOM 818 N N . ASP A 1 99 ? -22.540 4.321 31.093 1.00 96.56 99 ASP A N 1
ATOM 819 C CA . ASP A 1 99 ? -23.974 4.629 31.065 1.00 96.56 99 ASP A CA 1
ATOM 820 C C . ASP A 1 99 ? -24.825 3.399 31.412 1.00 96.56 99 ASP A C 1
ATOM 822 O O . ASP A 1 99 ? -25.741 3.475 32.234 1.00 96.56 99 ASP A O 1
ATOM 826 N N . VAL A 1 100 ? -24.484 2.232 30.853 1.00 96.88 100 VAL A N 1
ATOM 827 C CA . VAL A 1 100 ? -25.166 0.965 31.167 1.00 96.88 100 VAL A CA 1
ATOM 828 C C . VAL A 1 100 ? -24.974 0.579 32.637 1.00 96.88 100 VAL A C 1
ATOM 830 O O . VAL A 1 100 ? -25.921 0.128 33.286 1.00 96.88 100 VAL A O 1
ATOM 833 N N . LEU A 1 101 ? -23.768 0.755 33.184 1.00 96.12 101 LEU A N 1
ATOM 834 C CA . LEU A 1 101 ? -23.481 0.474 34.593 1.00 96.12 101 LEU A CA 1
ATOM 835 C C . LEU A 1 101 ? -24.256 1.408 35.528 1.00 96.12 101 LEU A C 1
ATOM 837 O O . LEU A 1 101 ? -24.857 0.937 36.493 1.00 96.12 101 LEU A O 1
ATOM 841 N N . LEU A 1 102 ? -24.303 2.705 35.219 1.00 97.19 102 LEU A N 1
ATOM 842 C CA . LEU A 1 102 ? -25.083 3.691 35.967 1.00 97.19 102 LEU A CA 1
ATOM 843 C C . LEU A 1 102 ? -26.573 3.356 35.949 1.00 97.19 102 LEU A C 1
ATOM 845 O O . LEU A 1 102 ? -27.215 3.365 36.998 1.00 97.19 102 LEU A O 1
ATOM 849 N N . GLN A 1 103 ? -27.112 2.983 34.789 1.00 96.62 103 GLN A N 1
ATOM 850 C CA . GLN A 1 103 ? -28.509 2.576 34.675 1.00 96.62 103 GLN A CA 1
ATOM 851 C C . GLN A 1 103 ? -28.805 1.336 35.533 1.00 96.62 103 GLN A C 1
ATOM 853 O O . GLN A 1 103 ? -29.828 1.275 36.215 1.00 96.62 103 GLN A O 1
ATOM 858 N N . ARG A 1 104 ? -27.902 0.346 35.552 1.00 95.06 104 ARG A N 1
ATOM 859 C CA . ARG A 1 104 ? -28.041 -0.841 36.414 1.00 95.06 104 ARG A CA 1
ATOM 860 C C . ARG A 1 104 ? -27.982 -0.493 37.899 1.00 95.06 104 ARG A C 1
ATOM 862 O O . ARG A 1 104 ? -28.775 -1.037 38.664 1.00 95.06 104 ARG A O 1
ATOM 869 N N . LEU A 1 105 ? -27.087 0.411 38.296 1.00 96.12 105 LEU A N 1
ATOM 870 C CA . LEU A 1 105 ? -26.992 0.896 39.673 1.00 96.12 105 LEU A CA 1
ATOM 871 C C . LEU A 1 105 ? -28.263 1.629 40.102 1.00 96.12 105 LEU A C 1
ATOM 873 O O . LEU A 1 105 ? -28.771 1.352 41.180 1.00 96.12 105 LEU A O 1
ATOM 877 N N . GLN A 1 106 ? -28.823 2.486 39.248 1.00 96.44 106 GLN A N 1
ATOM 878 C CA . GLN A 1 106 ? -30.082 3.179 39.536 1.00 96.44 106 GLN A CA 1
ATOM 879 C C . GLN A 1 106 ? -31.252 2.209 39.728 1.00 96.44 106 GLN A C 1
ATOM 881 O O . GLN A 1 106 ? -32.061 2.394 40.634 1.00 96.44 106 GLN A O 1
ATOM 886 N N . VAL A 1 107 ? -31.341 1.158 38.908 1.00 96.56 107 VAL A N 1
ATOM 887 C CA . VAL A 1 107 ? -32.379 0.125 39.067 1.00 96.56 107 VAL A CA 1
ATOM 888 C C . VAL A 1 107 ? -32.215 -0.620 40.394 1.00 96.56 107 VAL A C 1
ATOM 890 O O . VAL A 1 107 ? -33.203 -0.855 41.086 1.00 96.56 107 VAL A O 1
ATOM 893 N N . LEU A 1 108 ? -30.980 -0.970 40.767 1.00 95.75 108 LEU A N 1
ATOM 894 C CA . LEU A 1 108 ? -30.692 -1.617 42.050 1.00 95.75 108 LEU A CA 1
ATOM 895 C C . LEU A 1 108 ? -31.039 -0.714 43.236 1.00 95.75 108 LEU A C 1
ATOM 897 O O . LEU A 1 108 ? -31.680 -1.176 44.175 1.00 95.75 108 LEU A O 1
ATOM 901 N N . ASP A 1 109 ? -30.653 0.557 43.177 1.00 96.12 109 ASP A N 1
ATOM 902 C CA . ASP A 1 109 ? -30.934 1.536 44.228 1.00 96.12 109 ASP A CA 1
ATOM 903 C C . ASP A 1 109 ? -32.445 1.748 44.401 1.00 96.12 109 ASP A C 1
ATOM 905 O O . ASP A 1 109 ? -32.971 1.697 45.512 1.00 96.12 109 ASP A O 1
ATOM 909 N N . SER A 1 110 ? -33.175 1.840 43.284 1.00 95.94 110 SER A N 1
ATOM 910 C CA . SER A 1 110 ? -34.641 1.914 43.285 1.00 95.94 110 SER A CA 1
ATOM 911 C C . SER A 1 110 ? -35.271 0.679 43.942 1.00 95.94 110 SER A C 1
ATOM 913 O O . SER A 1 110 ? -36.145 0.813 44.794 1.00 95.94 110 SER A O 1
ATOM 915 N N . ALA A 1 111 ? -34.788 -0.524 43.615 1.00 96.31 111 ALA A N 1
ATOM 916 C CA . ALA A 1 111 ? -35.286 -1.768 44.203 1.00 96.31 111 ALA A CA 1
ATOM 917 C C . ALA A 1 111 ? -34.976 -1.881 45.709 1.00 96.31 111 ALA A C 1
ATOM 919 O O . ALA A 1 111 ? -35.793 -2.385 46.481 1.00 96.31 111 ALA A O 1
ATOM 920 N N . ILE A 1 112 ? -33.805 -1.409 46.152 1.00 95.38 112 ILE A N 1
ATOM 921 C CA . ILE A 1 112 ? -33.462 -1.336 47.580 1.00 95.38 112 ILE A CA 1
ATOM 922 C C . ILE A 1 112 ? -34.409 -0.370 48.290 1.00 95.38 112 ILE A C 1
ATOM 924 O O . ILE A 1 112 ? -34.927 -0.702 49.359 1.00 95.38 112 ILE A O 1
ATOM 928 N N . HIS A 1 113 ? -34.661 0.798 47.702 1.00 95.69 113 HIS A N 1
ATOM 929 C CA . HIS A 1 113 ? -35.563 1.789 48.271 1.00 95.69 113 HIS A CA 1
ATOM 930 C C . HIS A 1 113 ? -36.990 1.241 48.416 1.00 95.69 113 HIS A C 1
ATOM 932 O O . HIS A 1 113 ? -37.564 1.318 49.503 1.00 95.69 113 HIS A O 1
ATOM 938 N N . GLU A 1 114 ? -37.525 0.601 47.373 1.00 95.75 114 GLU A N 1
ATOM 939 C CA . GLU 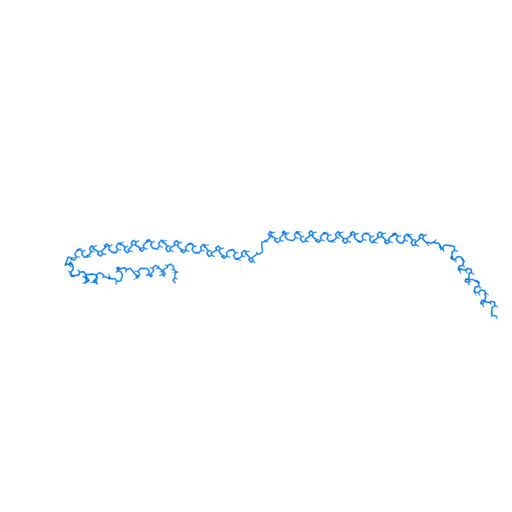A 1 114 ? -38.836 -0.061 47.411 1.00 95.75 114 GLU A CA 1
ATOM 940 C C . GLU A 1 114 ? -38.910 -1.140 48.498 1.00 95.75 114 GLU A C 1
ATOM 942 O O . GLU A 1 114 ? -39.843 -1.144 49.304 1.00 95.75 114 GLU A O 1
ATOM 947 N N . ASN A 1 115 ? -37.905 -2.016 48.587 1.00 94.25 115 ASN A N 1
ATOM 948 C CA . ASN A 1 115 ? -37.856 -3.050 49.623 1.00 94.25 115 ASN A CA 1
ATOM 949 C C . ASN A 1 115 ? -37.763 -2.456 51.035 1.00 94.25 115 ASN A C 1
ATOM 951 O O . ASN A 1 115 ? -38.371 -2.980 51.967 1.00 94.25 115 ASN A O 1
ATOM 955 N N . THR A 1 116 ? -37.032 -1.352 51.202 1.00 94.56 116 THR A N 1
ATOM 956 C CA . THR A 1 116 ? -36.901 -0.657 52.491 1.00 94.56 116 THR A CA 1
ATOM 957 C C . THR A 1 116 ? -38.233 -0.038 52.918 1.00 94.56 116 THR A C 1
ATOM 959 O O . THR A 1 116 ? -38.618 -0.154 54.080 1.00 94.56 116 THR A O 1
ATOM 962 N N . LEU A 1 117 ? -38.976 0.560 51.980 1.00 94.56 117 LEU A N 1
ATOM 963 C CA . LEU A 1 117 ? -40.327 1.069 52.233 1.00 94.56 117 LEU A CA 1
ATOM 964 C C . LEU A 1 117 ? -41.298 -0.059 52.595 1.00 94.56 117 LEU A C 1
ATOM 966 O O . LEU A 1 117 ? -42.051 0.075 53.559 1.00 94.56 117 LEU A O 1
ATOM 970 N N . ALA A 1 118 ? -41.256 -1.180 51.873 1.00 93.06 118 ALA A N 1
ATOM 971 C CA . ALA A 1 118 ? -42.085 -2.346 52.172 1.00 93.06 118 ALA A CA 1
ATOM 972 C C . ALA A 1 118 ? -41.781 -2.925 53.567 1.00 93.06 118 ALA A C 1
ATOM 974 O O . ALA A 1 118 ? -42.700 -3.275 54.305 1.00 93.06 118 ALA A O 1
ATOM 975 N N . LEU A 1 119 ? -40.502 -2.976 53.958 1.00 92.50 119 LEU A N 1
ATOM 976 C CA . LEU A 1 119 ? -40.069 -3.371 55.302 1.00 92.50 119 LEU A CA 1
ATOM 977 C C . LEU A 1 119 ? -40.586 -2.413 56.380 1.00 92.50 119 LEU A C 1
ATOM 979 O O . LEU A 1 119 ? -41.115 -2.879 57.386 1.00 92.50 119 LEU A O 1
ATOM 983 N N . ALA A 1 120 ? -40.483 -1.099 56.166 1.00 90.19 120 ALA A N 1
ATOM 984 C CA . ALA A 1 120 ? -40.984 -0.098 57.108 1.00 90.19 120 ALA A CA 1
ATOM 985 C C . ALA A 1 120 ? -42.510 -0.194 57.285 1.00 90.19 120 ALA A C 1
ATOM 987 O O . ALA A 1 120 ? -43.006 -0.178 58.410 1.00 90.19 120 ALA A O 1
ATOM 9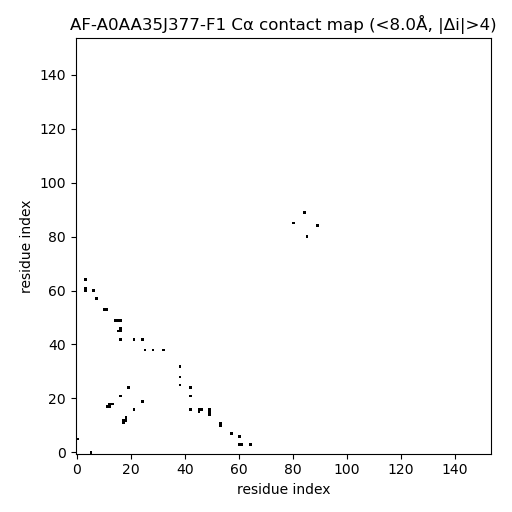88 N N . GLN A 1 121 ? -43.253 -0.375 56.188 1.00 89.88 121 GLN A N 1
ATOM 989 C CA . GLN A 1 121 ? -44.701 -0.601 56.232 1.00 89.88 121 GLN A CA 1
ATOM 990 C C . GLN A 1 121 ? -45.047 -1.901 56.963 1.00 89.88 121 GLN A C 1
ATOM 992 O O . GLN A 1 121 ? -45.963 -1.929 57.781 1.00 89.88 121 GLN A O 1
ATOM 997 N N . PHE A 1 122 ? -44.308 -2.983 56.705 1.00 89.94 122 PHE A N 1
ATOM 998 C CA . PHE A 1 122 ? -44.498 -4.247 57.411 1.00 89.94 122 PHE A CA 1
ATOM 999 C C . PHE A 1 122 ? -44.223 -4.108 58.914 1.00 89.94 122 PHE A C 1
ATOM 1001 O O . PHE A 1 122 ? -44.986 -4.631 59.724 1.00 89.94 122 PHE A O 1
ATOM 1008 N N . GLU A 1 123 ? -43.174 -3.379 59.302 1.00 88.44 123 GLU A N 1
ATOM 1009 C CA . GLU A 1 123 ? -42.854 -3.085 60.702 1.00 88.44 123 GLU A CA 1
ATOM 1010 C C . GLU A 1 123 ? -43.962 -2.262 61.376 1.00 88.44 123 GLU A C 1
ATOM 1012 O O . GLU A 1 123 ? -44.370 -2.577 62.496 1.00 88.44 123 GLU A O 1
ATOM 1017 N N . GLU A 1 124 ? -44.494 -1.245 60.695 1.00 83.75 124 GLU A N 1
ATOM 1018 C CA . GLU A 1 124 ? -45.606 -0.429 61.187 1.00 83.75 124 GLU A CA 1
ATOM 1019 C C . GLU A 1 124 ? -46.895 -1.250 61.339 1.00 83.75 124 GLU A C 1
ATOM 1021 O O . GLU A 1 124 ? -47.571 -1.157 62.366 1.00 83.75 124 GLU A O 1
ATOM 1026 N N . ILE A 1 125 ? -47.212 -2.122 60.377 1.00 81.75 125 ILE A N 1
ATOM 1027 C CA . ILE A 1 125 ? -48.343 -3.056 60.469 1.00 81.75 125 ILE A CA 1
ATOM 1028 C C . ILE A 1 125 ? -48.127 -4.045 61.618 1.00 81.75 125 ILE A C 1
ATOM 1030 O O . ILE A 1 125 ? -49.039 -4.268 62.405 1.00 81.75 125 ILE A O 1
ATOM 1034 N N . ALA A 1 126 ? -46.930 -4.611 61.779 1.00 76.94 126 ALA A N 1
ATOM 1035 C CA . ALA A 1 126 ? -46.630 -5.539 62.868 1.00 76.94 126 ALA A CA 1
ATOM 1036 C C . ALA A 1 126 ? -46.726 -4.869 64.253 1.00 76.94 126 ALA A C 1
ATOM 1038 O O . ALA A 1 126 ? -47.195 -5.493 65.207 1.00 76.94 126 ALA A O 1
ATOM 1039 N N . ARG A 1 127 ? -46.330 -3.593 64.364 1.00 71.00 127 ARG A N 1
ATOM 1040 C CA . ARG A 1 127 ? -46.445 -2.793 65.596 1.00 71.00 127 ARG A CA 1
ATOM 1041 C C . ARG A 1 127 ? -47.866 -2.297 65.872 1.00 71.00 127 ARG A C 1
ATOM 1043 O O . ARG A 1 127 ? -48.270 -2.261 67.028 1.00 71.00 127 ARG A O 1
ATOM 1050 N N . SER A 1 128 ? -48.635 -1.934 64.850 1.00 63.91 128 SER A N 1
ATOM 1051 C CA . SER A 1 128 ? -50.041 -1.513 64.997 1.00 63.91 128 SER A CA 1
ATOM 1052 C C . SER A 1 128 ? -50.999 -2.700 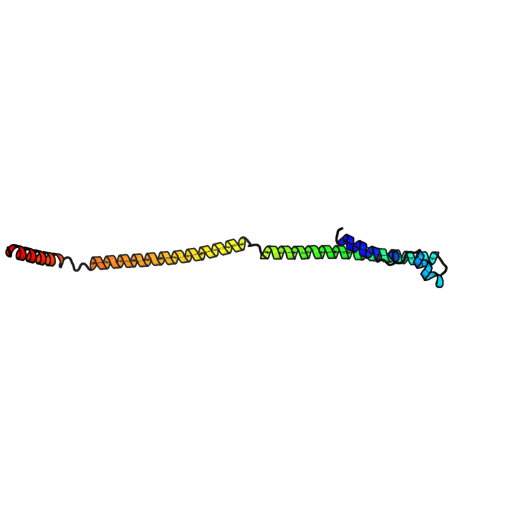65.155 1.00 63.91 128 SER A C 1
ATOM 1054 O O . SER A 1 128 ? -52.023 -2.587 65.822 1.00 63.91 128 SER A O 1
ATOM 1056 N N . SER A 1 129 ? -50.615 -3.881 64.658 1.00 53.78 129 SER A N 1
ATOM 1057 C CA . SER A 1 129 ? -51.241 -5.185 64.916 1.00 53.78 129 SER A CA 1
ATOM 1058 C C . SER A 1 129 ? -50.988 -5.703 66.344 1.00 53.78 129 SER A C 1
ATOM 1060 O O . SER A 1 129 ? -51.257 -6.875 66.640 1.00 53.78 129 SER A O 1
ATOM 1062 N N . VAL A 1 130 ? -50.526 -4.857 67.271 1.00 55.31 130 VAL A N 1
ATOM 1063 C CA . VAL A 1 130 ? -50.630 -5.111 68.713 1.00 55.31 130 VAL A CA 1
ATOM 1064 C C . VAL A 1 130 ? -52.108 -4.998 69.114 1.00 55.31 130 VAL A C 1
ATOM 1066 O O . VAL A 1 130 ? -52.539 -4.144 69.874 1.00 55.31 130 VAL A O 1
ATOM 1069 N N . ALA A 1 131 ? -52.896 -5.980 68.684 1.00 54.59 131 ALA A N 1
ATOM 1070 C CA . ALA A 1 131 ? -54.076 -6.461 69.392 1.00 54.59 131 ALA A CA 1
ATOM 1071 C C . ALA A 1 131 ? -53.651 -7.255 70.651 1.00 54.59 131 ALA A C 1
ATOM 1073 O O . ALA A 1 131 ? -54.202 -8.312 70.951 1.00 54.59 131 ALA A O 1
ATOM 1074 N N . LYS A 1 132 ? -52.593 -6.808 71.346 1.00 52.72 132 LYS A N 1
ATOM 1075 C CA . LYS A 1 132 ? -51.873 -7.601 72.352 1.00 52.72 132 LYS A CA 1
ATOM 1076 C C . LYS A 1 132 ? -51.569 -6.893 73.667 1.00 52.72 132 LYS A C 1
ATOM 1078 O O . LYS A 1 132 ? -50.999 -7.545 74.530 1.00 52.72 132 LYS A O 1
ATOM 1083 N N . ASP A 1 133 ? -52.057 -5.681 73.908 1.00 52.66 133 ASP A N 1
ATOM 1084 C CA . ASP A 1 133 ? -52.040 -5.142 75.279 1.00 52.66 133 ASP A CA 1
ATOM 1085 C C . ASP A 1 133 ? -53.171 -5.713 76.156 1.00 52.66 133 ASP A C 1
ATOM 1087 O O . ASP A 1 133 ? -53.064 -5.724 77.379 1.00 52.66 133 ASP A O 1
ATOM 1091 N N . SER A 1 134 ? -54.221 -6.296 75.562 1.00 54.22 134 SER A N 1
ATOM 1092 C CA . SER A 1 134 ? -55.293 -6.988 76.301 1.00 54.22 134 SER A CA 1
ATOM 1093 C C . SER A 1 134 ? -55.033 -8.484 76.530 1.00 54.22 134 SER A C 1
ATOM 1095 O O . SER A 1 134 ? -55.636 -9.083 77.421 1.00 54.22 134 SER A O 1
ATOM 1097 N N . ALA A 1 135 ? -54.125 -9.100 75.765 1.00 59.28 135 ALA A N 1
ATOM 1098 C CA . ALA A 1 135 ? -53.807 -10.528 75.872 1.00 59.28 135 ALA A CA 1
ATOM 1099 C C . ALA A 1 135 ? -52.726 -10.824 76.927 1.00 59.28 135 ALA A C 1
ATOM 1101 O O . ALA A 1 135 ? -52.706 -11.915 77.497 1.00 59.28 135 ALA A O 1
ATOM 1102 N N . ILE A 1 136 ? -51.843 -9.859 77.210 1.00 62.56 136 ILE A N 1
ATOM 1103 C CA . ILE A 1 136 ? -50.770 -9.996 78.206 1.00 62.56 136 ILE A CA 1
ATOM 1104 C C . ILE A 1 136 ? -51.329 -10.131 79.638 1.00 62.56 136 ILE A C 1
ATOM 1106 O O . ILE A 1 136 ? -50.911 -11.058 80.333 1.00 62.56 136 ILE A O 1
ATOM 1110 N N . PRO A 1 137 ? -52.313 -9.322 80.086 1.00 63.59 137 PRO A N 1
ATOM 1111 C CA . PRO A 1 137 ? -52.931 -9.504 81.401 1.00 63.59 137 PRO A CA 1
ATOM 1112 C C . PRO A 1 137 ? -53.662 -10.847 81.532 1.00 63.59 137 PRO A C 1
ATOM 1114 O O . PRO A 1 137 ? -53.574 -11.495 82.572 1.00 63.59 137 PRO A O 1
ATOM 1117 N N . GLY A 1 138 ? -54.336 -11.296 80.465 1.00 66.81 138 GLY A N 1
ATOM 1118 C CA . GLY A 1 138 ? -55.021 -12.592 80.436 1.00 66.81 138 GLY A CA 1
ATOM 1119 C C . GLY A 1 138 ? -54.052 -13.774 80.518 1.00 66.81 138 GLY A C 1
ATOM 1120 O O . GLY A 1 138 ? -54.280 -14.708 81.282 1.00 66.81 138 GLY A O 1
ATOM 1121 N N . LEU A 1 139 ? -52.925 -13.713 79.801 1.00 71.69 139 LEU A N 1
ATOM 1122 C CA . LEU A 1 139 ? -51.860 -14.716 79.901 1.00 71.69 139 LEU A CA 1
ATOM 1123 C C . LEU A 1 139 ? -51.215 -14.731 81.291 1.00 71.69 139 LEU A C 1
ATOM 1125 O O . LEU A 1 139 ? -50.965 -15.807 81.828 1.00 71.69 139 LEU A O 1
ATOM 1129 N N . LEU A 1 140 ? -50.997 -13.564 81.903 1.00 73.06 140 LEU A N 1
ATOM 1130 C CA . LEU A 1 140 ? -50.476 -13.469 83.270 1.00 73.06 140 LEU A CA 1
ATOM 1131 C C . LEU A 1 140 ? -51.448 -14.051 84.304 1.00 73.06 140 LEU A C 1
ATOM 1133 O O . LEU A 1 140 ? -51.009 -14.776 85.194 1.00 73.06 140 LEU A O 1
ATOM 1137 N N . GLN A 1 141 ? -52.755 -13.814 84.156 1.00 73.06 141 GLN A N 1
ATOM 1138 C CA . GLN A 1 141 ? -53.775 -14.435 85.007 1.00 73.06 141 GLN A CA 1
ATOM 1139 C C . GLN A 1 141 ? -53.813 -15.956 84.852 1.00 73.06 141 GLN A C 1
ATOM 1141 O O . GLN A 1 141 ? -53.899 -16.668 85.851 1.00 73.06 141 GLN A O 1
ATOM 1146 N N . ILE A 1 142 ? -53.705 -16.472 83.624 1.00 80.06 142 ILE A N 1
ATOM 1147 C CA . ILE A 1 142 ? -53.652 -17.919 83.380 1.00 80.06 142 ILE A CA 1
ATOM 1148 C C . ILE A 1 142 ? -52.400 -18.519 84.032 1.00 80.06 142 ILE A C 1
ATOM 1150 O O . ILE A 1 142 ? -52.495 -19.532 84.723 1.00 80.06 142 ILE A O 1
ATOM 1154 N N . ILE A 1 143 ? -51.242 -17.870 83.894 1.00 81.38 143 ILE A N 1
ATOM 1155 C CA . ILE A 1 143 ? -49.996 -18.318 84.529 1.00 81.38 143 ILE A CA 1
ATOM 1156 C C . ILE A 1 143 ? -50.122 -18.292 86.061 1.00 81.38 143 ILE A C 1
ATOM 1158 O O . ILE A 1 143 ? -49.781 -19.276 86.710 1.00 81.38 143 ILE A O 1
ATOM 1162 N N . GLN A 1 144 ? -50.683 -17.231 86.650 1.00 78.25 144 GLN A N 1
ATOM 1163 C CA . GLN A 1 144 ? -50.936 -17.158 88.097 1.00 78.25 144 GLN A CA 1
ATOM 1164 C C . GLN A 1 144 ? -51.926 -18.226 88.583 1.00 78.25 144 GLN A C 1
ATOM 1166 O O . GLN A 1 144 ? -51.736 -18.801 89.656 1.00 78.25 144 GLN A O 1
ATOM 1171 N N . SER A 1 145 ? -52.954 -18.542 87.792 1.00 79.81 145 SER A N 1
ATOM 1172 C CA . SER A 1 145 ? -53.895 -19.619 88.119 1.00 79.81 145 SER A CA 1
ATOM 1173 C C . SER A 1 145 ? -53.224 -20.998 88.108 1.00 79.81 145 SER A C 1
ATOM 1175 O O . SER A 1 145 ? -53.493 -21.823 88.975 1.00 79.81 145 SER A O 1
ATOM 1177 N N . TYR A 1 146 ? -52.277 -21.230 87.195 1.00 81.44 146 TYR A N 1
ATOM 1178 C CA . TYR A 1 146 ? -51.494 -22.465 87.162 1.00 81.44 146 TYR A CA 1
ATOM 1179 C C . TYR A 1 146 ? -50.508 -22.569 88.328 1.00 81.44 146 TYR A C 1
ATOM 1181 O O . TYR A 1 146 ? -50.359 -23.643 88.904 1.00 81.44 146 TYR A O 1
ATOM 1189 N N . ILE A 1 147 ? -49.859 -21.460 88.694 1.00 82.88 147 ILE A N 1
ATOM 1190 C CA . ILE A 1 147 ? -48.937 -21.408 89.836 1.00 82.88 147 ILE A CA 1
ATOM 1191 C C . ILE A 1 147 ? -49.688 -21.713 91.137 1.00 82.88 147 ILE A C 1
ATOM 1193 O O . ILE A 1 147 ? -49.277 -22.594 91.882 1.00 82.88 147 ILE A O 1
ATOM 1197 N N . SER A 1 148 ? -50.835 -21.070 91.364 1.00 77.06 148 SER A N 1
ATOM 1198 C CA . SER A 1 148 ? -51.653 -21.318 92.562 1.00 77.06 148 SER A CA 1
ATOM 1199 C C . SER A 1 148 ? -52.213 -22.745 92.632 1.00 77.06 148 SER A C 1
ATOM 1201 O O . SER A 1 148 ? -52.276 -23.322 93.714 1.00 77.06 148 SER A O 1
ATOM 1203 N N . LEU A 1 149 ? -52.565 -23.356 91.495 1.00 78.56 149 LEU A N 1
ATOM 1204 C CA . LEU A 1 149 ? -52.966 -24.769 91.435 1.00 78.56 149 LEU A CA 1
ATOM 1205 C C . LEU A 1 149 ? -51.817 -25.737 91.754 1.00 78.56 149 LEU A C 1
ATOM 1207 O O . LEU A 1 149 ? -52.054 -26.778 92.362 1.00 78.56 149 LEU A O 1
ATOM 1211 N N . LEU A 1 150 ? -50.587 -25.409 91.355 1.00 73.56 150 LEU A N 1
ATOM 1212 C CA . LEU A 1 150 ? -49.393 -26.197 91.678 1.00 73.56 150 LEU A CA 1
ATOM 1213 C C . LEU A 1 150 ? -48.988 -26.049 93.151 1.00 73.56 150 LEU A C 1
ATOM 1215 O O . LEU A 1 150 ? -48.571 -27.028 93.762 1.00 73.56 150 LEU A O 1
ATOM 1219 N N . GLU A 1 151 ? -49.148 -24.856 93.726 1.00 72.50 151 GLU A N 1
ATOM 1220 C CA . GLU A 1 151 ? -48.873 -24.582 95.143 1.00 72.50 151 GLU A CA 1
ATOM 1221 C C . GLU A 1 151 ? -49.922 -25.201 96.081 1.00 72.50 151 GLU A C 1
ATOM 1223 O O . GLU A 1 151 ? -49.574 -25.642 97.170 1.00 72.50 151 GLU A O 1
ATOM 1228 N N . ALA A 1 152 ? -51.189 -25.295 95.662 1.00 64.69 152 ALA A N 1
ATOM 1229 C CA . ALA A 1 152 ? -52.256 -25.950 96.431 1.00 64.69 152 ALA A CA 1
ATOM 1230 C C . ALA A 1 152 ? -52.251 -27.492 96.328 1.00 64.69 152 ALA A C 1
ATOM 1232 O O . ALA A 1 152 ? -53.039 -28.155 97.003 1.00 64.69 152 ALA A O 1
ATOM 1233 N N . GLY A 1 153 ? -51.413 -28.057 95.452 1.00 56.28 153 GLY A N 1
ATOM 1234 C CA . GLY A 1 153 ? -51.261 -29.498 95.233 1.00 56.28 153 GLY A CA 1
ATOM 1235 C C . GLY A 1 153 ? -50.106 -30.157 96.003 1.00 56.28 153 GLY A C 1
ATOM 1236 O O . GLY A 1 153 ? -49.839 -31.335 95.756 1.00 56.28 153 GLY A O 1
ATOM 1237 N N . GLN A 1 154 ? -49.420 -29.420 96.887 1.00 49.19 154 GLN A N 1
ATOM 1238 C CA . GLN A 1 154 ? -48.451 -29.932 97.874 1.00 49.19 154 GLN A CA 1
ATOM 1239 C C . GLN A 1 154 ? -49.086 -30.027 99.263 1.00 49.19 154 GLN A C 1
ATOM 1241 O O . GLN A 1 154 ? -48.702 -30.961 100.002 1.00 49.19 154 GLN A O 1
#

Sequence (154 aa):
MDSEQLLHHYVSDSLLTTLVPFHEFKQLLRPHTSDEQQLRRWYGLLEDRDAQAVAALQDRIKQFFVGLRSRLLRVLETDQQAHSVNLETLIDTLYKINDVLLQRLQVLDSAIHENTLALAQFEEIARSSVAKDSAIPGLLQIIQSYISLLEAGQ

Organism: Saccharomyces uvarum (NCBI:txid230603)

Mean predicted aligned error: 15.09 Å

Radius of gyration: 53.49 Å; Cα contacts (8 Å, |Δi|>4): 28; chains: 1; bounding box: 86×38×147 Å

pLDDT: mean 85.83, std 11.13, range [49.19, 97.19]

Foldseek 3Di:
DDPLVVVLVVLLCPAPCNVQPLVNQCVVCVVPDPDPVVSVVVSVVSVVVSVVVSVVVSVVSVVVVVVVVVVVVVVVVVVVVVVDDDPVVVVVVVVVVVVVVVVVVVVVVVVVVVVVVVVVVVVVCVVVPCPPVVVVVVVVVVVVVVVVVVVVVD

InterPro domains:
  IPR018565 Kinetochore subunit Nkp2/Cnl2 [PF09447] (3-65)
  IPR018565 Kinetochore subunit Nkp2/Cnl2 [PTHR28064] (2-149)

Solvent-accessible surface area (backbone atoms only — not comparable to full-atom values): 8661 Å² total; per-residue (Å²): 132,57,74,67,58,52,53,50,50,56,53,60,63,67,29,67,61,62,72,44,39,70,72,56,48,51,62,73,42,47,90,81,47,87,56,63,69,60,51,52,52,54,50,50,54,48,48,55,48,48,53,53,50,51,52,57,46,50,56,50,52,52,54,48,51,56,52,48,50,53,51,51,50,50,52,51,54,52,53,50,52,72,76,45,81,55,64,66,62,50,50,54,50,51,52,53,50,49,52,54,50,50,54,51,49,53,52,52,52,50,52,50,50,53,52,51,52,51,49,51,51,50,50,51,48,62,61,68,61,56,82,46,78,73,50,52,61,52,51,50,50,53,52,52,53,51,50,53,54,58,65,73,70,113